Protein AF-L7J8F1-F1 (afdb_monomer_lite)

Foldseek 3Di:
DKDWDWDQDVPRPFTKIFIAGPVRHTDDIDTDDSVVSVVVVVVVVVVVVVVVD

pLDDT: mean 74.23, std 10.88, range [50.03, 88.94]

Organism: Pyricularia oryzae (strain P131) (NCBI:txid1143193)

Structure (mmCIF, N/CA/C/O backbone):
data_AF-L7J8F1-F1
#
_entry.id   AF-L7J8F1-F1
#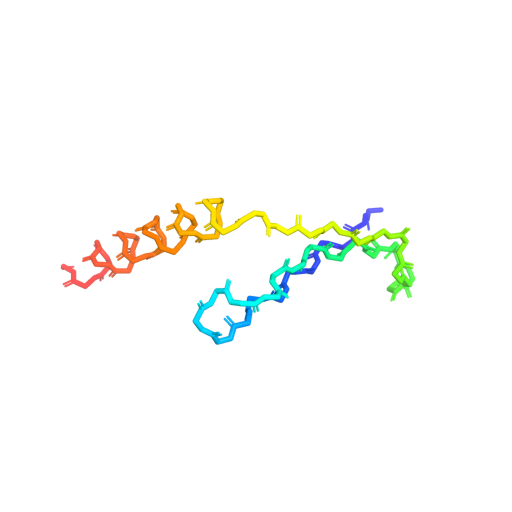
loop_
_atom_site.group_PDB
_atom_site.id
_atom_site.type_symbol
_atom_site.label_atom_id
_atom_site.label_alt_id
_atom_site.label_comp_id
_atom_site.label_asym_id
_atom_site.label_entity_id
_atom_site.label_seq_id
_atom_site.pdbx_PDB_ins_code
_atom_site.Cartn_x
_atom_site.Cartn_y
_atom_site.Cartn_z
_atom_site.occupancy
_atom_site.B_iso_or_equiv
_atom_site.auth_seq_id
_atom_site.auth_comp_id
_atom_site.auth_asym_id
_atom_site.auth_atom_id
_atom_site.pdbx_PDB_model_num
ATOM 1 N N . LYS A 1 1 ? 4.140 -12.071 -16.868 1.00 55.09 1 LYS A N 1
ATOM 2 C CA . LYS A 1 1 ? 3.566 -12.124 -15.502 1.00 55.09 1 LYS A CA 1
ATOM 3 C C . LYS A 1 1 ? 4.126 -10.923 -14.742 1.00 55.09 1 LYS A C 1
ATOM 5 O O . LYS A 1 1 ? 5.296 -10.966 -14.415 1.00 55.09 1 LYS A O 1
ATOM 10 N N . GLY A 1 2 ? 3.380 -9.824 -14.607 1.00 50.03 2 GLY A N 1
ATOM 11 C CA . GLY A 1 2 ? 3.891 -8.612 -13.944 1.00 50.03 2 GLY A CA 1
ATOM 12 C C . GLY A 1 2 ? 4.032 -8.800 -12.432 1.00 50.03 2 GLY A C 1
ATOM 13 O O . GLY A 1 2 ? 3.311 -9.614 -11.850 1.00 50.03 2 GLY A O 1
ATOM 14 N N . LEU A 1 3 ? 4.957 -8.065 -11.820 1.00 58.69 3 LEU A N 1
ATOM 15 C CA . LEU A 1 3 ? 5.152 -8.010 -10.371 1.00 58.69 3 LEU A CA 1
ATOM 16 C C . LEU A 1 3 ? 4.490 -6.728 -9.846 1.00 58.69 3 LEU A C 1
ATOM 18 O O . LEU A 1 3 ? 4.758 -5.631 -10.333 1.00 58.69 3 LEU A O 1
ATOM 22 N N . ILE A 1 4 ? 3.591 -6.863 -8.869 1.00 59.34 4 ILE A N 1
ATOM 23 C CA . ILE A 1 4 ? 2.974 -5.721 -8.183 1.00 59.34 4 ILE A CA 1
ATOM 24 C C . ILE A 1 4 ? 3.768 -5.486 -6.902 1.00 59.34 4 ILE A C 1
ATOM 26 O O . ILE A 1 4 ? 3.845 -6.380 -6.060 1.00 59.34 4 ILE A O 1
ATOM 30 N N . HIS A 1 5 ? 4.339 -4.293 -6.749 1.00 67.06 5 HIS A N 1
ATOM 31 C CA . HIS A 1 5 ? 5.010 -3.892 -5.518 1.00 67.06 5 HIS A CA 1
ATOM 32 C C . HIS A 1 5 ? 4.339 -2.629 -4.969 1.00 67.06 5 HIS A C 1
ATOM 34 O O . HIS A 1 5 ? 4.219 -1.610 -5.653 1.00 67.06 5 HIS A O 1
ATOM 40 N N . SER A 1 6 ? 3.868 -2.706 -3.728 1.00 58.72 6 SER A N 1
ATOM 41 C CA . SER A 1 6 ? 3.232 -1.594 -3.022 1.00 58.72 6 SER A CA 1
ATOM 42 C C . SER A 1 6 ? 4.134 -1.126 -1.889 1.00 58.72 6 SER A C 1
ATOM 44 O O . SER A 1 6 ? 4.472 -1.923 -1.013 1.00 58.72 6 SER A O 1
ATOM 46 N N . THR A 1 7 ? 4.483 0.160 -1.873 1.00 61.22 7 THR A N 1
ATOM 47 C CA . THR A 1 7 ? 5.137 0.787 -0.723 1.00 61.22 7 THR A CA 1
ATOM 48 C C . THR A 1 7 ? 4.123 1.631 0.043 1.00 61.22 7 THR A C 1
ATOM 50 O O . THR A 1 7 ? 3.524 2.571 -0.481 1.00 61.22 7 THR A O 1
ATOM 53 N N . ILE A 1 8 ? 3.928 1.257 1.304 1.00 61.16 8 ILE A N 1
ATOM 54 C CA . ILE A 1 8 ? 3.087 1.951 2.275 1.00 61.16 8 ILE A CA 1
ATOM 55 C C . ILE A 1 8 ? 4.016 2.842 3.097 1.00 61.16 8 ILE A C 1
ATOM 57 O O . ILE A 1 8 ? 4.922 2.351 3.776 1.00 61.16 8 ILE A O 1
ATOM 61 N N . GLY A 1 9 ? 3.844 4.157 2.984 1.00 57.16 9 GLY A N 1
ATOM 62 C CA . GLY A 1 9 ? 4.642 5.115 3.742 1.00 57.16 9 GLY A CA 1
ATOM 63 C C . GLY A 1 9 ? 4.251 5.118 5.225 1.00 57.16 9 GLY A C 1
ATOM 64 O O . GLY A 1 9 ? 3.101 4.817 5.560 1.00 57.16 9 GLY A O 1
ATOM 65 N N . PRO A 1 10 ? 5.160 5.492 6.142 1.00 55.72 10 PRO A N 1
ATOM 66 C CA . PRO A 1 10 ? 4.787 5.710 7.535 1.00 55.72 10 PRO A CA 1
ATOM 67 C C . PRO A 1 10 ? 3.618 6.710 7.613 1.00 55.72 10 PRO A C 1
ATOM 69 O O . PRO A 1 10 ? 3.612 7.738 6.934 1.00 55.72 10 PRO A O 1
ATOM 72 N N . GLU A 1 11 ? 2.603 6.375 8.415 1.00 57.75 11 GLU A N 1
ATOM 73 C CA . GLU A 1 11 ? 1.352 7.138 8.587 1.00 57.75 11 GLU A CA 1
ATOM 74 C C . GLU A 1 11 ? 0.429 7.256 7.355 1.00 57.75 11 GLU A C 1
ATOM 76 O O . GLU A 1 11 ? -0.443 8.130 7.324 1.00 57.75 11 GLU A O 1
ATOM 81 N N . GLY A 1 12 ? 0.587 6.424 6.323 1.00 58.09 12 GLY A N 1
ATOM 82 C CA . GLY A 1 12 ? -0.308 6.468 5.161 1.00 58.09 12 GLY A CA 1
ATOM 83 C C . GLY A 1 12 ? -0.142 7.716 4.286 1.00 58.09 12 GLY A C 1
ATOM 84 O O . GLY A 1 12 ? -1.069 8.133 3.581 1.00 58.09 12 GLY A O 1
ATOM 85 N N . ARG A 1 13 ? 1.025 8.368 4.362 1.00 56.03 13 ARG A N 1
ATOM 86 C CA . ARG A 1 13 ? 1.385 9.515 3.518 1.00 56.03 13 ARG A CA 1
ATOM 87 C C . ARG A 1 13 ? 2.203 9.032 2.318 1.00 56.03 13 ARG A C 1
ATOM 89 O O . ARG A 1 13 ? 3.130 8.248 2.479 1.00 56.03 13 ARG A O 1
ATOM 96 N N . ASN A 1 14 ? 1.900 9.569 1.133 1.00 62.34 14 ASN A N 1
ATOM 97 C CA . ASN A 1 14 ? 2.598 9.294 -0.135 1.00 62.34 14 ASN A CA 1
ATOM 98 C C . ASN A 1 14 ? 2.523 7.837 -0.618 1.00 62.34 14 ASN A C 1
ATOM 100 O O . ASN A 1 14 ? 3.488 7.310 -1.168 1.00 62.34 14 ASN A O 1
ATOM 104 N N . GLU A 1 15 ? 1.372 7.194 -0.442 1.00 73.12 15 GLU A N 1
ATOM 105 C CA . GLU A 1 15 ? 1.187 5.804 -0.854 1.00 73.12 15 GLU A CA 1
ATOM 106 C C . GLU A 1 15 ? 1.037 5.671 -2.363 1.00 73.12 15 GLU A C 1
ATOM 108 O O . GLU A 1 15 ? 0.212 6.347 -2.991 1.00 73.12 15 GLU A O 1
ATOM 113 N N . ARG A 1 16 ? 1.855 4.795 -2.952 1.00 73.56 16 ARG A N 1
ATOM 114 C CA . ARG A 1 16 ? 1.873 4.564 -4.394 1.00 73.56 16 ARG A CA 1
ATOM 115 C C . ARG A 1 16 ? 1.938 3.073 -4.687 1.00 73.56 16 ARG A C 1
ATOM 117 O O . ARG A 1 16 ? 2.754 2.353 -4.119 1.00 73.56 16 ARG A O 1
ATOM 124 N N . ILE A 1 17 ? 1.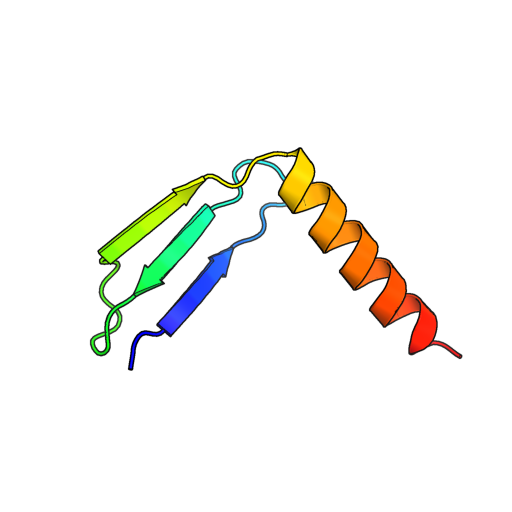107 2.623 -5.619 1.00 77.31 17 ILE A N 1
ATOM 125 C CA . ILE A 1 17 ? 1.258 1.303 -6.235 1.00 77.31 17 ILE A CA 1
ATOM 126 C C . ILE A 1 17 ? 2.154 1.480 -7.448 1.00 77.31 17 ILE A C 1
ATOM 128 O O . ILE A 1 17 ? 1.830 2.290 -8.318 1.00 77.31 17 ILE A O 1
ATOM 132 N N . ILE A 1 18 ? 3.247 0.723 -7.517 1.00 78.25 18 ILE A N 1
ATOM 133 C CA . ILE A 1 18 ? 4.128 0.702 -8.682 1.00 78.25 18 ILE A CA 1
ATOM 134 C C . ILE A 1 18 ? 3.994 -0.668 -9.347 1.00 78.25 18 ILE A C 1
ATOM 136 O O . ILE A 1 18 ? 4.168 -1.713 -8.716 1.00 78.25 18 ILE A O 1
ATOM 140 N N . LEU A 1 19 ? 3.634 -0.660 -10.626 1.00 76.44 19 LEU A N 1
ATOM 141 C CA . LEU A 1 19 ? 3.579 -1.862 -11.446 1.00 76.44 19 LEU A CA 1
ATOM 142 C C . LEU A 1 19 ? 4.936 -2.070 -12.099 1.00 76.44 19 LEU A C 1
ATOM 144 O O . LEU A 1 19 ? 5.462 -1.142 -12.714 1.00 76.44 19 LEU A O 1
ATOM 148 N N . TYR A 1 20 ? 5.457 -3.287 -11.993 1.00 81.75 20 TYR A N 1
ATOM 149 C CA . TYR A 1 20 ? 6.691 -3.707 -12.639 1.00 81.75 20 TYR A CA 1
ATOM 150 C C . TYR A 1 20 ? 6.394 -4.764 -13.704 1.00 81.75 20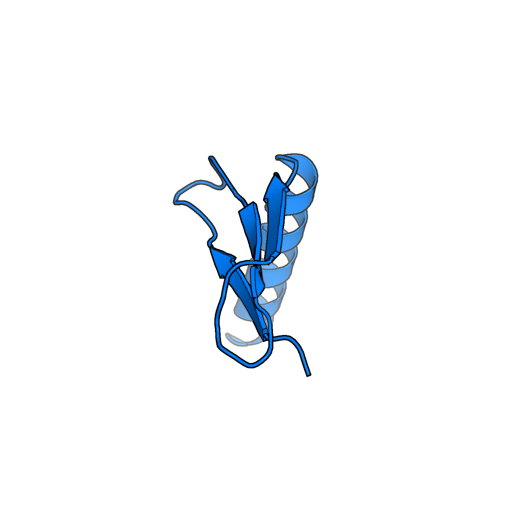 TYR A C 1
ATOM 152 O O . TYR A 1 20 ? 5.499 -5.607 -13.544 1.00 81.75 20 TYR A O 1
ATOM 160 N N . ASP A 1 21 ? 7.140 -4.727 -14.803 1.00 82.19 21 ASP A N 1
ATOM 161 C CA . ASP A 1 21 ? 7.123 -5.803 -15.789 1.00 82.19 21 ASP A CA 1
ATOM 162 C C . ASP A 1 21 ? 7.909 -7.042 -15.309 1.00 82.19 21 ASP A C 1
ATOM 164 O O . ASP A 1 21 ? 8.355 -7.135 -14.164 1.00 82.19 21 ASP A O 1
ATOM 168 N N . VAL A 1 22 ? 8.034 -8.043 -16.185 1.00 82.00 22 VAL A N 1
ATOM 169 C CA . VAL A 1 22 ? 8.758 -9.294 -15.894 1.00 82.00 22 VAL A CA 1
ATOM 170 C C . VAL A 1 22 ? 10.266 -9.101 -15.719 1.00 82.00 22 VAL A C 1
ATOM 172 O O . VAL A 1 22 ? 10.908 -9.968 -15.132 1.00 82.00 22 VAL A O 1
ATOM 175 N N . GLU A 1 23 ? 10.819 -7.992 -16.208 1.00 85.44 23 GLU A N 1
ATOM 176 C CA . GLU A 1 23 ? 12.236 -7.631 -16.094 1.00 85.44 23 GLU A CA 1
ATOM 177 C C . GLU A 1 23 ? 12.490 -6.737 -14.872 1.00 85.44 23 GLU A C 1
ATOM 179 O O . GLU A 1 23 ? 13.600 -6.250 -14.668 1.00 85.44 23 GLU A O 1
ATOM 184 N N . ASN A 1 24 ? 11.468 -6.561 -14.023 1.00 79.12 24 ASN A N 1
ATOM 185 C CA . ASN A 1 24 ? 11.499 -5.718 -12.835 1.00 79.12 24 ASN A CA 1
ATOM 186 C C . ASN A 1 24 ? 11.687 -4.222 -13.162 1.00 79.12 24 ASN A C 1
ATOM 188 O O . ASN A 1 24 ? 12.204 -3.459 -12.341 1.00 79.12 24 ASN A O 1
ATOM 192 N N . THR A 1 25 ? 11.228 -3.788 -14.340 1.00 81.69 25 THR A N 1
ATOM 193 C CA . THR A 1 25 ? 11.212 -2.380 -14.759 1.00 81.69 25 THR A CA 1
ATOM 194 C C . THR A 1 25 ? 9.875 -1.735 -14.378 1.00 81.69 25 THR A C 1
ATOM 196 O O . THR A 1 25 ? 8.824 -2.312 -14.667 1.00 81.69 25 THR A O 1
ATOM 199 N N . PRO A 1 26 ? 9.855 -0.552 -13.730 1.00 81.50 26 PRO A N 1
ATOM 200 C CA . PRO A 1 26 ? 8.609 0.118 -13.366 1.00 81.50 26 PRO A CA 1
ATOM 201 C C . PRO A 1 26 ? 7.890 0.651 -14.613 1.00 81.50 26 PRO A C 1
ATOM 203 O O . PRO A 1 26 ? 8.422 1.491 -15.335 1.00 81.50 26 PRO A O 1
ATOM 206 N N . VAL A 1 27 ? 6.657 0.197 -14.843 1.00 88.94 27 VAL A N 1
ATOM 207 C CA . VAL A 1 27 ? 5.838 0.557 -16.015 1.00 88.94 27 VAL A CA 1
ATOM 208 C C . VAL A 1 27 ? 4.687 1.5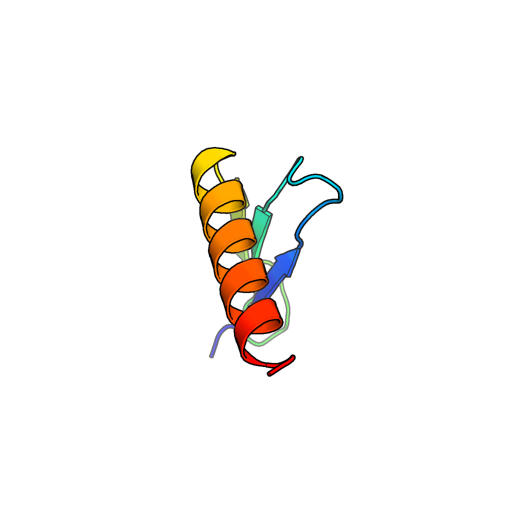11 -15.692 1.00 88.94 27 VAL A C 1
ATOM 210 O O . VAL A 1 27 ? 4.222 2.228 -16.574 1.00 88.94 27 VAL A O 1
ATOM 213 N N . ALA A 1 28 ? 4.219 1.558 -14.442 1.00 78.50 28 ALA A N 1
ATOM 214 C CA . ALA A 1 28 ? 3.172 2.489 -14.022 1.00 78.50 28 ALA A CA 1
ATOM 215 C C . ALA A 1 28 ? 3.248 2.786 -12.524 1.00 78.50 28 ALA A C 1
ATOM 217 O O . ALA A 1 28 ? 3.682 1.944 -11.742 1.00 78.50 28 ALA A O 1
ATOM 218 N N . ALA A 1 29 ? 2.780 3.969 -12.120 1.00 80.88 29 ALA A N 1
ATOM 219 C CA . ALA A 1 29 ? 2.665 4.344 -10.718 1.00 80.88 29 ALA A CA 1
ATOM 220 C C . ALA A 1 29 ? 1.332 5.051 -10.446 1.00 80.88 29 ALA A C 1
ATOM 222 O O . ALA A 1 29 ? 1.019 6.055 -11.084 1.00 80.88 29 ALA A O 1
ATOM 223 N N . TYR A 1 30 ? 0.583 4.564 -9.461 1.00 79.38 30 TYR A N 1
ATOM 224 C CA . TYR A 1 30 ? -0.725 5.091 -9.075 1.00 79.38 30 TYR A CA 1
ATOM 225 C C . TYR A 1 30 ? -0.657 5.635 -7.658 1.00 79.38 30 TYR A C 1
ATOM 227 O O . TYR A 1 30 ? -0.241 4.920 -6.751 1.00 79.38 30 TYR A O 1
ATOM 235 N N . ASN A 1 31 ? -1.074 6.884 -7.461 1.00 79.19 31 ASN A N 1
ATOM 236 C CA . ASN A 1 31 ? -1.216 7.445 -6.120 1.00 79.19 31 ASN A CA 1
ATOM 237 C C . ASN A 1 31 ? -2.481 6.878 -5.476 1.00 79.19 31 ASN A C 1
ATOM 239 O O . ASN A 1 31 ? -3.563 6.949 -6.063 1.00 79.19 31 ASN A O 1
ATOM 243 N N . LEU A 1 32 ? -2.352 6.342 -4.268 1.00 77.56 32 LEU A N 1
ATOM 244 C CA . LEU A 1 32 ? -3.495 5.904 -3.483 1.00 77.56 32 LEU A CA 1
ATOM 245 C C . LEU A 1 32 ? -4.113 7.098 -2.757 1.00 77.56 32 LEU A C 1
ATOM 247 O O . LEU A 1 32 ? -3.419 7.964 -2.219 1.00 77.56 32 LEU A O 1
ATOM 251 N N . SER A 1 33 ? -5.445 7.154 -2.744 1.00 80.81 33 SER A N 1
ATOM 252 C CA . SER A 1 33 ? -6.155 8.144 -1.941 1.00 80.81 33 SER A CA 1
ATOM 253 C C . SER A 1 33 ? -6.011 7.800 -0.458 1.00 80.81 33 SER A C 1
ATOM 255 O O . SER A 1 33 ? -5.987 6.626 -0.085 1.00 80.81 33 SER A O 1
ATOM 257 N N . LYS A 1 34 ? -5.986 8.820 0.410 1.00 74.94 34 LYS A N 1
ATOM 258 C CA . LYS A 1 34 ? -5.974 8.613 1.870 1.00 74.94 34 LYS A CA 1
ATOM 259 C C . LYS A 1 34 ? -7.089 7.671 2.335 1.00 74.94 34 LYS A C 1
ATOM 261 O O . LYS A 1 34 ? -6.864 6.879 3.240 1.00 74.94 34 LYS A O 1
ATOM 266 N N . THR A 1 35 ? -8.268 7.735 1.715 1.00 81.06 35 THR A N 1
ATOM 267 C CA . THR A 1 35 ? -9.408 6.872 2.053 1.00 81.06 35 THR A CA 1
ATOM 268 C C . THR A 1 35 ? -9.084 5.395 1.837 1.00 81.06 35 THR A C 1
ATOM 270 O O . THR A 1 35 ? -9.269 4.606 2.757 1.00 81.06 35 THR A O 1
ATOM 273 N N . ILE A 1 36 ? -8.535 5.034 0.670 1.00 81.12 36 ILE A N 1
ATOM 274 C CA . ILE A 1 36 ? -8.183 3.640 0.345 1.00 81.12 36 ILE A CA 1
ATOM 275 C C . ILE A 1 36 ? -7.092 3.126 1.291 1.00 81.12 36 ILE A C 1
ATOM 277 O O . ILE A 1 36 ? -7.188 2.016 1.807 1.00 81.12 36 ILE A O 1
ATOM 281 N N . VAL A 1 37 ? -6.084 3.955 1.572 1.00 78.44 37 VAL A N 1
ATOM 282 C CA . VAL A 1 37 ? -5.000 3.613 2.507 1.00 78.44 37 VAL A CA 1
ATOM 283 C C . VAL A 1 37 ? -5.547 3.315 3.905 1.00 78.44 37 VAL A C 1
ATOM 285 O O . VAL A 1 37 ? -5.179 2.314 4.519 1.00 78.44 37 VAL A O 1
ATOM 288 N N . LEU A 1 38 ? -6.467 4.148 4.404 1.00 81.31 38 LEU A N 1
ATOM 289 C CA . LEU A 1 38 ? -7.099 3.926 5.706 1.00 81.31 38 LEU A CA 1
ATOM 290 C C . LEU A 1 38 ? -7.926 2.634 5.743 1.00 81.31 38 LEU A C 1
ATOM 292 O O . LEU A 1 38 ? -7.918 1.948 6.764 1.00 81.31 38 LEU A O 1
ATOM 296 N N . GLU A 1 39 ? -8.644 2.298 4.670 1.00 84.56 39 GLU A N 1
ATOM 297 C CA . GLU A 1 39 ? -9.409 1.046 4.596 1.00 84.56 39 GLU A CA 1
ATOM 298 C C . GLU A 1 39 ? -8.498 -0.185 4.610 1.00 84.56 39 GLU A C 1
ATOM 300 O O . GLU A 1 39 ? -8.747 -1.114 5.382 1.00 84.56 39 GLU A O 1
ATOM 305 N N . ILE A 1 40 ? -7.399 -0.160 3.849 1.00 82.81 40 ILE A N 1
ATOM 306 C CA . ILE A 1 40 ? -6.390 -1.232 3.851 1.00 82.81 40 ILE A CA 1
ATOM 307 C C . ILE A 1 40 ? -5.784 -1.396 5.249 1.00 82.81 40 ILE A C 1
ATOM 309 O O . ILE A 1 40 ? -5.693 -2.515 5.752 1.00 82.81 40 ILE A O 1
ATOM 313 N N . MET A 1 41 ? -5.427 -0.293 5.913 1.00 80.00 41 MET A N 1
ATOM 314 C CA . MET A 1 41 ? -4.880 -0.320 7.273 1.00 80.00 41 MET A CA 1
ATOM 315 C C . MET A 1 41 ? -5.852 -0.920 8.287 1.00 80.00 41 MET A C 1
ATOM 317 O O . MET A 1 41 ? -5.453 -1.758 9.094 1.00 80.00 41 MET A O 1
ATOM 321 N N . LYS A 1 42 ? -7.134 -0.541 8.230 1.00 85.00 42 LYS A N 1
ATOM 322 C CA . LYS A 1 42 ? -8.172 -1.118 9.098 1.00 85.00 42 LYS A CA 1
ATOM 323 C C . LYS A 1 42 ? -8.353 -2.612 8.847 1.00 85.00 42 LYS A C 1
ATOM 325 O O . LYS A 1 42 ? -8.471 -3.377 9.800 1.00 85.00 42 LYS A O 1
ATOM 330 N N . MET A 1 43 ? -8.345 -3.030 7.581 1.00 87.00 43 MET A N 1
ATOM 331 C CA . MET A 1 43 ? -8.456 -4.439 7.208 1.00 87.00 43 MET A CA 1
ATOM 332 C C . MET A 1 43 ? -7.260 -5.250 7.727 1.00 87.00 43 MET A C 1
ATOM 334 O O . MET A 1 43 ? -7.455 -6.299 8.335 1.00 87.00 43 MET A O 1
ATOM 338 N N . LEU A 1 44 ? -6.032 -4.744 7.562 1.00 85.00 44 LEU A N 1
ATOM 339 C CA . LEU A 1 44 ? -4.817 -5.381 8.081 1.00 85.00 44 LEU A CA 1
ATOM 340 C C . LEU A 1 44 ? -4.816 -5.466 9.611 1.00 85.00 44 LEU A C 1
ATOM 342 O O . LEU A 1 44 ? -4.493 -6.515 10.162 1.00 85.00 44 LEU A O 1
ATOM 346 N N . GLN A 1 45 ? -5.220 -4.397 10.302 1.00 83.31 45 GLN A N 1
ATOM 347 C CA . GLN A 1 45 ? -5.368 -4.409 11.760 1.00 83.31 45 GLN A CA 1
ATOM 348 C C . GLN A 1 45 ? -6.401 -5.441 12.221 1.00 83.31 45 GLN A C 1
ATOM 350 O O . GLN A 1 45 ? -6.152 -6.140 13.199 1.00 83.31 45 GLN A O 1
ATOM 355 N N . GLY A 1 46 ? -7.522 -5.569 11.505 1.00 88.50 46 GLY A N 1
ATOM 356 C CA . GLY A 1 46 ? -8.530 -6.595 11.770 1.00 88.50 46 GLY A CA 1
ATOM 357 C C . GLY A 1 46 ? -7.995 -8.016 11.588 1.00 88.50 46 GLY A C 1
ATOM 358 O O . GLY A 1 46 ? -8.236 -8.876 12.426 1.00 88.50 46 GLY A O 1
ATOM 359 N N . LEU A 1 47 ? -7.216 -8.263 10.532 1.00 86.06 47 LEU A N 1
ATOM 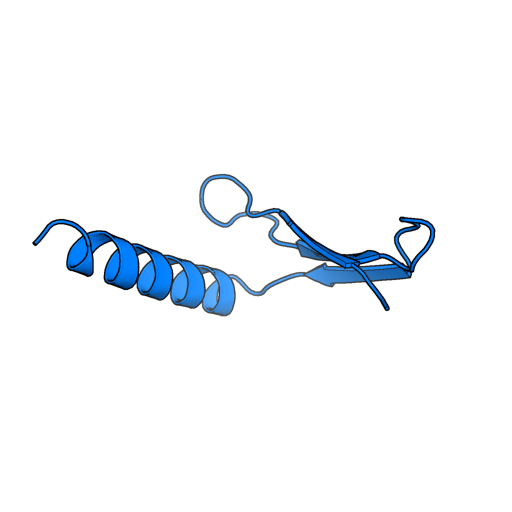360 C CA . LEU A 1 47 ? -6.602 -9.573 10.293 1.00 86.06 47 LEU A CA 1
ATOM 361 C C . LEU A 1 47 ? -5.579 -9.937 11.381 1.00 86.06 47 LEU A C 1
ATOM 363 O O . LEU A 1 47 ? -5.565 -11.067 11.873 1.00 86.06 47 LEU A O 1
ATOM 367 N N . LEU A 1 48 ? -4.745 -8.978 11.792 1.00 83.50 48 LEU A N 1
ATOM 368 C CA . LEU A 1 48 ? -3.759 -9.185 12.856 1.00 83.50 48 LEU A CA 1
ATOM 369 C C . LEU A 1 48 ? -4.421 -9.394 14.223 1.00 83.50 48 LEU A C 1
ATOM 371 O O . LEU A 1 48 ? -3.967 -10.243 14.988 1.00 83.50 48 LEU A O 1
ATOM 375 N N . SER A 1 49 ? -5.507 -8.675 14.521 1.00 82.69 49 SER A N 1
ATOM 376 C CA . SER A 1 49 ? -6.236 -8.855 15.780 1.00 82.69 49 SER A CA 1
ATOM 377 C C . SER A 1 49 ? -6.959 -10.200 15.855 1.00 82.69 49 SER A C 1
ATOM 379 O O . SER A 1 49 ? -7.065 -10.759 16.941 1.00 82.69 49 SER A O 1
ATOM 381 N N . THR A 1 50 ? -7.379 -10.769 14.719 1.00 76.38 50 THR A N 1
ATOM 382 C CA . THR A 1 50 ? -7.938 -12.132 14.670 1.00 76.38 50 THR A CA 1
ATOM 383 C C . THR A 1 50 ? -6.899 -13.248 14.800 1.00 76.38 50 THR A C 1
ATOM 385 O O . THR A 1 50 ? -7.262 -14.354 15.179 1.00 76.38 50 THR A O 1
ATOM 388 N N . ALA A 1 51 ? -5.623 -12.9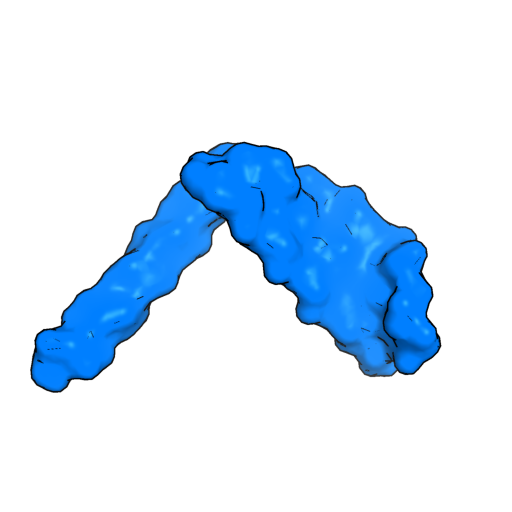85 14.504 1.00 73.06 51 ALA A N 1
ATOM 389 C CA . ALA A 1 51 ? -4.548 -13.975 14.629 1.00 73.06 51 ALA A CA 1
ATOM 390 C C . ALA A 1 51 ? -3.959 -14.064 16.054 1.00 73.06 51 ALA A C 1
ATOM 392 O O . ALA A 1 51 ? -3.290 -15.043 16.371 1.00 73.06 51 ALA A O 1
ATOM 393 N N . MET A 1 52 ? -4.194 -13.054 16.903 1.00 67.25 52 MET A N 1
ATOM 394 C CA . MET A 1 52 ? -3.797 -13.024 18.323 1.00 67.25 52 MET A CA 1
ATOM 395 C C . MET A 1 52 ? -4.923 -13.501 19.269 1.00 67.25 52 MET A C 1
ATOM 397 O O . MET A 1 52 ? -5.060 -12.979 20.377 1.00 67.25 52 MET A O 1
ATOM 401 N N . GLY A 1 53 ? -5.731 -14.467 18.822 1.00 56.19 53 GLY A N 1
ATOM 402 C CA . GLY A 1 53 ? -6.754 -15.167 19.609 1.00 56.19 53 GLY A CA 1
ATOM 403 C C . GLY A 1 53 ? -6.423 -16.640 19.789 1.00 56.19 53 GLY A C 1
ATOM 404 O O . GLY A 1 53 ? -5.865 -17.228 18.837 1.00 56.19 53 GLY A O 1
#

Radius of gyration: 13.61 Å; chains: 1; bounding box: 22×25×36 Å

Sequence (53 aa):
KGLIHSTIGPEGRNERIILYDVENTPVAAYNLSKTIVLEIMKMLQGLLSTAMG

Secondary structure (DSSP, 8-state):
-PEEEEE--GGG-S-EEEEE-TTS-EEEEEEPPHHHHHHHHHHHHHHHHHHT-